Protein AF-A0A124E268-F1 (afdb_monomer_lite)

InterPro domains:
  IPR001647 DNA-binding HTH domain, TetR-type [PF00440] (1-42)
  IPR001647 DNA-binding HTH domain, TetR-type [PS50977] (1-50)
  IPR009057 Homedomain-like superfamily [SSF46689] (1-59)
  IPR036271 Tetracyclin repressor-like, C-terminal domain superfamily [SSF48498] (81-174)
  IPR041583 Tetracyclin repressor-like, C-terminal, group 31 [PF17940] (67-173)
  IPR050109 HTH-type, TetR-like transcriptional regulator [PTHR30055] (2-174)

pLDDT: mean 87.0, std 9.18, range [52.59, 97.38]

Organism: Mycolicibacterium canariasense (NCBI:txid228230)

Secondary structure (DSSP, 8-state):
-HHHHHHHHHH--HHHHHHHTT--HHHHHHH-SSHHHHHHHHHHHHHHHHHHHHHHHHHHTTT-HHHHHHHHHHHHHHHHHHTHHHHHHHHHHHHHHHH-HHHHHHHHHHHHHHHHHHHHHHHHH-TTS-HHHHHHHHHHHHHHHHHHHHHHHHSTT-S-HHHHHHHHHHHHHTS---

Sequence (178 aa):
MEVFAAAGFAGATIDAIGQAAGFTKGAVYSNFGSKDELFLALLDRQFEQRGAVIAGAFGSGAGDLAATTAAVSRSMLDSIHAQRAYHLVYFEYWLRAVRDPHLRDQLVERSRAAADQAVQVVAQAEPTLSGHQLTGLAKLFVAMTTGIAMEEILQPGGIAVADLERLLTALLAATPAE

Structure (mmCIF, N/CA/C/O backbone):
data_AF-A0A124E268-F1
#
_entry.id   AF-A0A124E268-F1
#
loop_
_atom_site.group_PDB
_atom_site.id
_atom_site.type_symbol
_atom_site.label_atom_id
_atom_site.label_alt_id
_atom_site.label_comp_id
_atom_site.label_asym_id
_atom_site.label_entity_id
_atom_site.label_seq_id
_atom_site.pdbx_PDB_ins_code
_atom_site.Cartn_x
_atom_site.Cartn_y
_atom_site.Cartn_z
_atom_site.occupancy
_atom_site.B_iso_or_equiv
_atom_site.auth_seq_id
_atom_site.auth_comp_id
_atom_site.auth_asym_id
_atom_site.auth_atom_id
_atom_site.pdbx_PDB_model_num
ATOM 1 N N . MET A 1 1 ? -8.293 -7.436 8.300 1.00 91.81 1 MET A N 1
ATOM 2 C CA . MET A 1 1 ? -8.607 -6.642 7.091 1.00 91.81 1 MET A CA 1
ATOM 3 C C . MET A 1 1 ? -10.096 -6.676 6.777 1.00 91.81 1 MET A C 1
ATOM 5 O O . MET A 1 1 ? -10.682 -5.617 6.648 1.00 91.81 1 MET A O 1
ATOM 9 N N . GLU A 1 2 ? -10.724 -7.852 6.719 1.00 92.31 2 GLU A N 1
ATOM 10 C CA . GLU A 1 2 ? -12.143 -8.013 6.344 1.00 92.31 2 GLU A CA 1
ATOM 11 C C . GLU A 1 2 ? -13.117 -7.135 7.144 1.00 92.31 2 GLU A C 1
ATOM 13 O O . GLU A 1 2 ? -13.927 -6.431 6.553 1.00 92.31 2 GLU A O 1
ATOM 18 N N . VAL A 1 3 ? -12.989 -7.090 8.475 1.00 96.00 3 VAL A N 1
ATOM 19 C CA . VAL A 1 3 ? -13.848 -6.238 9.322 1.00 96.00 3 VAL A CA 1
ATOM 20 C C . VAL A 1 3 ? -13.680 -4.751 9.004 1.00 96.00 3 VAL A C 1
ATOM 22 O O . VAL A 1 3 ? -14.667 -4.027 8.924 1.00 96.00 3 VAL A O 1
ATOM 25 N N . PHE A 1 4 ? -12.446 -4.296 8.773 1.00 96.50 4 PHE A N 1
ATOM 26 C CA . PHE A 1 4 ? -12.198 -2.922 8.334 1.00 96.50 4 PHE A CA 1
ATOM 27 C C . PHE A 1 4 ? -12.794 -2.651 6.952 1.00 96.50 4 PHE A C 1
ATOM 29 O O . PHE A 1 4 ? -13.377 -1.599 6.742 1.00 96.50 4 PHE A O 1
ATOM 36 N N . ALA A 1 5 ? -12.683 -3.599 6.024 1.00 93.12 5 ALA A N 1
ATOM 37 C CA . ALA A 1 5 ? -13.224 -3.452 4.678 1.00 93.12 5 ALA A CA 1
ATOM 38 C C . ALA A 1 5 ? -14.758 -3.379 4.667 1.00 93.12 5 ALA A C 1
ATOM 40 O O . ALA A 1 5 ? -15.333 -2.666 3.851 1.00 93.12 5 ALA A O 1
ATOM 41 N N . ALA A 1 6 ? -15.416 -4.109 5.572 1.00 95.00 6 ALA A N 1
ATOM 42 C CA . ALA A 1 6 ? -16.870 -4.143 5.677 1.00 95.00 6 ALA A CA 1
ATOM 43 C C . ALA A 1 6 ? -17.452 -2.926 6.415 1.00 95.00 6 ALA A C 1
ATOM 45 O O . ALA A 1 6 ? -18.508 -2.429 6.033 1.00 95.00 6 ALA A O 1
ATOM 46 N N . ALA A 1 7 ? -16.787 -2.457 7.476 1.00 96.19 7 ALA A N 1
ATOM 47 C CA . ALA A 1 7 ? -17.311 -1.413 8.364 1.00 96.19 7 ALA A CA 1
ATOM 48 C C . ALA A 1 7 ? -16.612 -0.047 8.213 1.00 96.19 7 ALA A C 1
ATOM 50 O O . ALA A 1 7 ? -16.955 0.904 8.923 1.00 96.19 7 ALA A O 1
ATOM 51 N N . GLY A 1 8 ? -15.606 0.046 7.342 1.00 95.00 8 GLY A N 1
ATOM 52 C CA . GLY A 1 8 ? -14.651 1.150 7.321 1.00 95.00 8 GLY A CA 1
ATOM 53 C C . GLY A 1 8 ? -13.759 1.167 8.567 1.00 95.00 8 GLY A C 1
ATOM 54 O O . GLY A 1 8 ? -13.978 0.456 9.557 1.00 95.00 8 GLY A O 1
ATOM 55 N N . PHE A 1 9 ? -12.751 2.034 8.563 1.00 96.12 9 PHE A N 1
ATOM 56 C CA . PHE A 1 9 ? -11.910 2.264 9.729 1.00 96.12 9 PHE A CA 1
ATOM 57 C C . PHE A 1 9 ? -12.748 2.749 10.917 1.00 96.12 9 PHE A C 1
ATOM 59 O O . PHE A 1 9 ? -12.586 2.260 12.036 1.00 96.12 9 PHE A O 1
ATOM 66 N N . ALA A 1 10 ? -13.652 3.708 10.693 1.00 94.69 10 ALA A N 1
ATOM 67 C CA . ALA A 1 10 ? -14.447 4.318 11.757 1.00 94.69 10 ALA A CA 1
ATOM 68 C C . ALA A 1 10 ? -15.399 3.312 12.426 1.00 94.69 10 ALA A C 1
ATOM 70 O O . ALA A 1 10 ? -15.421 3.242 13.656 1.00 94.69 10 ALA A O 1
ATOM 71 N N . GLY A 1 11 ? -16.121 2.511 11.634 1.00 95.81 11 GLY A N 1
ATOM 72 C CA . GLY A 1 11 ? -17.119 1.558 12.125 1.00 95.81 11 GLY A CA 1
ATOM 73 C C . GLY A 1 11 ? -16.541 0.254 12.677 1.00 95.81 11 GLY A C 1
ATOM 74 O O . GLY A 1 11 ? -17.185 -0.396 13.497 1.00 95.81 11 GLY A O 1
ATOM 75 N N . ALA A 1 12 ? -15.320 -0.128 12.290 1.00 96.50 12 ALA A N 1
ATOM 76 C CA . ALA A 1 12 ? -14.673 -1.312 12.846 1.00 96.50 12 ALA A CA 1
ATOM 77 C C . ALA A 1 12 ? -14.389 -1.161 14.352 1.00 96.50 12 ALA A C 1
ATOM 79 O O . ALA A 1 12 ? -13.973 -0.100 14.830 1.00 96.50 12 ALA A O 1
ATOM 80 N N . THR A 1 13 ? -14.547 -2.250 15.103 1.00 94.69 13 THR A N 1
ATOM 81 C CA . THR A 1 13 ? -14.214 -2.321 16.533 1.00 94.69 13 THR A CA 1
ATOM 82 C C . THR A 1 13 ? -13.197 -3.428 16.787 1.00 94.69 13 THR A C 1
ATOM 84 O O . THR A 1 13 ? -13.159 -4.423 16.065 1.00 94.69 13 THR A O 1
ATOM 87 N N . ILE A 1 14 ? -12.374 -3.266 17.827 1.00 93.56 14 ILE A N 1
ATOM 88 C CA . ILE A 1 14 ? -11.401 -4.291 18.244 1.00 93.56 14 ILE A CA 1
ATOM 89 C C . ILE A 1 14 ? -12.114 -5.612 18.566 1.00 93.56 14 ILE A C 1
ATOM 91 O O . ILE A 1 14 ? -11.633 -6.674 18.184 1.00 93.56 14 ILE A O 1
ATOM 95 N N . ASP A 1 15 ? -13.289 -5.541 19.193 1.00 92.31 15 ASP A N 1
ATOM 96 C CA . ASP A 1 15 ? -14.108 -6.712 19.518 1.00 92.31 15 ASP A CA 1
ATOM 97 C C . ASP A 1 15 ? -14.551 -7.470 18.261 1.00 92.31 15 ASP A C 1
ATOM 99 O O . ASP A 1 15 ? -14.358 -8.683 18.177 1.00 92.31 15 ASP A O 1
ATOM 103 N N . ALA A 1 16 ? -15.089 -6.761 17.261 1.00 94.44 16 ALA A N 1
ATOM 104 C CA . ALA A 1 16 ? -15.507 -7.373 16.000 1.00 94.44 16 ALA A CA 1
ATOM 105 C C . ALA A 1 16 ? -14.313 -7.967 15.237 1.00 94.44 16 ALA A C 1
ATOM 107 O O . ALA A 1 16 ? -14.423 -9.048 14.661 1.00 94.44 16 ALA A O 1
ATOM 108 N N . ILE A 1 17 ? -13.157 -7.293 15.269 1.00 94.19 17 ILE A N 1
ATOM 109 C CA . ILE A 1 17 ? -11.907 -7.799 14.685 1.00 94.19 17 ILE A CA 1
ATOM 110 C C . ILE A 1 17 ? -11.463 -9.084 15.391 1.00 94.19 17 ILE A C 1
ATOM 112 O O . ILE A 1 17 ? -11.143 -10.058 14.715 1.00 94.19 17 ILE A O 1
ATOM 116 N N . GLY A 1 18 ? -11.471 -9.106 16.725 1.00 93.62 18 GLY A N 1
ATOM 117 C CA . GLY A 1 18 ? -11.107 -10.281 17.514 1.00 93.62 18 GLY A CA 1
ATOM 118 C C . GLY A 1 18 ? -12.015 -11.469 17.232 1.00 93.62 18 GLY A C 1
ATOM 119 O O . GLY A 1 18 ? -11.522 -12.553 16.933 1.00 93.62 18 GLY A O 1
ATOM 120 N N . GLN A 1 19 ? -13.331 -11.243 17.222 1.00 93.94 19 GLN A N 1
ATOM 121 C CA . GLN A 1 19 ? -14.314 -12.277 16.911 1.00 93.94 19 GLN A CA 1
ATOM 122 C C . GLN A 1 19 ? -14.114 -12.854 15.505 1.00 93.94 19 GLN A C 1
ATOM 124 O O . GLN A 1 19 ? -14.080 -14.073 15.350 1.00 93.94 19 GLN A O 1
ATOM 129 N N . ALA A 1 20 ? -13.938 -11.998 14.494 1.00 94.25 20 ALA A N 1
ATOM 130 C CA . ALA A 1 20 ? -13.694 -12.441 13.122 1.00 94.25 20 ALA A CA 1
ATOM 131 C C . ALA A 1 20 ? -12.363 -13.199 12.976 1.00 94.25 20 ALA A C 1
ATOM 133 O O . ALA A 1 20 ? -12.264 -14.128 12.182 1.00 94.25 20 ALA A O 1
ATOM 134 N N . ALA A 1 21 ? -11.349 -12.830 13.761 1.00 92.31 21 ALA A N 1
ATOM 135 C CA . ALA A 1 21 ? -10.036 -13.467 13.749 1.00 92.31 21 ALA A CA 1
ATOM 136 C C . ALA A 1 21 ? -9.932 -14.708 14.664 1.00 92.31 21 ALA A C 1
ATOM 138 O O . ALA A 1 21 ? -8.860 -15.301 14.753 1.00 92.31 21 ALA A O 1
ATOM 139 N N . GLY A 1 22 ? -11.013 -15.104 15.348 1.00 94.44 22 GLY A N 1
ATOM 140 C CA . GLY A 1 22 ? -11.021 -16.254 16.259 1.00 94.44 22 GLY A CA 1
ATOM 141 C C . GLY A 1 22 ? -10.274 -16.026 17.581 1.00 94.44 22 GLY A C 1
ATOM 142 O O . GLY A 1 22 ? -9.946 -16.989 18.273 1.00 94.44 22 GLY A O 1
ATOM 143 N N . PHE A 1 23 ? -10.010 -14.770 17.950 1.00 93.44 23 PHE A N 1
ATOM 144 C CA . PHE A 1 23 ? -9.342 -14.399 19.197 1.00 93.44 23 PHE A CA 1
ATOM 145 C C . PHE A 1 23 ? -10.332 -13.904 20.251 1.00 93.44 23 PHE A C 1
ATOM 147 O O . PHE A 1 23 ? -11.358 -13.289 19.957 1.00 93.44 23 PHE A O 1
ATOM 154 N N . THR A 1 24 ? -9.996 -14.130 21.521 1.00 89.50 24 THR A N 1
ATOM 155 C CA . THR A 1 24 ? -10.747 -13.538 22.628 1.00 89.50 24 THR A CA 1
ATOM 156 C C . THR A 1 24 ? -10.481 -12.038 22.703 1.00 89.50 24 THR A C 1
ATOM 158 O O . THR A 1 24 ? -9.404 -11.561 22.343 1.00 89.50 24 THR A O 1
ATOM 161 N N . LYS A 1 25 ? -11.440 -11.289 23.257 1.00 84.12 25 LYS A N 1
ATOM 162 C CA . LYS A 1 25 ? -11.283 -9.855 23.526 1.00 84.12 25 LYS A CA 1
ATOM 163 C C . LYS A 1 25 ? -9.979 -9.565 24.282 1.00 84.12 25 LYS A C 1
ATOM 165 O O . LYS A 1 25 ? -9.179 -8.752 23.835 1.00 84.12 25 LYS A O 1
ATOM 170 N N . GLY A 1 26 ? -9.720 -10.295 25.369 1.00 86.00 26 GLY A N 1
ATOM 171 C CA . GLY A 1 26 ? -8.501 -10.133 26.168 1.00 86.00 26 GLY A CA 1
ATOM 172 C C . GLY A 1 26 ? -7.210 -10.321 25.365 1.00 86.00 26 GLY A C 1
ATOM 173 O O . GLY A 1 26 ? -6.288 -9.534 25.534 1.00 86.00 26 GLY A O 1
ATOM 174 N N . ALA A 1 27 ? -7.168 -11.296 24.450 1.00 88.94 27 ALA A N 1
ATOM 175 C CA . ALA A 1 27 ? -5.993 -11.554 23.618 1.00 88.94 27 ALA A CA 1
ATOM 176 C C . ALA A 1 27 ? -5.707 -10.427 22.613 1.00 88.94 27 ALA A C 1
ATOM 178 O O . ALA A 1 27 ? -4.549 -10.151 22.310 1.00 88.94 27 ALA A O 1
ATOM 179 N N . VAL A 1 28 ? -6.735 -9.755 22.088 1.00 88.06 28 VAL A N 1
ATOM 180 C CA . VAL A 1 28 ? -6.511 -8.622 21.177 1.00 88.06 28 VAL A CA 1
ATOM 181 C C . VAL A 1 28 ? -6.067 -7.384 21.955 1.00 88.06 28 VAL A C 1
ATOM 183 O O . VAL A 1 28 ? -5.079 -6.759 21.579 1.00 88.06 28 VAL A O 1
ATOM 186 N N . TYR A 1 29 ? -6.724 -7.078 23.079 1.00 88.06 29 TYR A N 1
ATOM 187 C CA . TYR A 1 29 ? -6.361 -5.938 23.933 1.00 88.06 29 TYR A CA 1
ATOM 188 C C . TYR A 1 29 ? -4.999 -6.096 24.628 1.00 88.06 29 TYR A C 1
ATOM 190 O O . TYR A 1 29 ? -4.399 -5.094 25.003 1.00 88.06 29 TYR A O 1
ATOM 198 N N . SER A 1 30 ? -4.486 -7.322 24.798 1.00 89.19 30 SER A N 1
ATOM 199 C CA . SER A 1 30 ? -3.131 -7.539 25.324 1.00 89.19 30 SER A CA 1
ATOM 200 C C . SER A 1 30 ? -2.028 -7.277 24.296 1.00 89.19 30 SER A C 1
ATOM 202 O O . SER A 1 30 ? -0.896 -7.032 24.694 1.00 89.19 30 SER A O 1
ATOM 204 N N . ASN A 1 31 ? -2.336 -7.368 22.997 1.00 89.00 31 ASN A N 1
ATOM 205 C CA . ASN A 1 31 ? -1.367 -7.164 21.912 1.00 89.00 31 ASN A CA 1
ATOM 206 C C . ASN A 1 31 ? -1.452 -5.769 21.286 1.00 89.00 31 ASN A C 1
ATOM 208 O O . ASN A 1 31 ? -0.464 -5.299 20.734 1.00 89.00 31 ASN A O 1
ATOM 212 N N . PHE A 1 32 ? -2.615 -5.119 21.354 1.00 91.62 32 PHE A N 1
ATOM 213 C CA . PHE A 1 32 ? -2.833 -3.797 20.780 1.00 91.62 32 PHE A CA 1
ATOM 214 C C . PHE A 1 32 ? -3.568 -2.911 21.782 1.00 91.62 32 PHE A C 1
ATOM 216 O O . PHE A 1 32 ? -4.699 -3.202 22.177 1.00 91.62 32 PHE A O 1
ATOM 223 N N . GLY A 1 33 ? -2.948 -1.795 22.154 1.00 89.06 33 GLY A N 1
ATOM 224 C CA . GLY A 1 33 ? -3.522 -0.788 23.039 1.00 89.06 33 GLY A CA 1
ATOM 225 C C . GLY A 1 33 ? -4.625 0.044 22.381 1.00 89.06 33 GLY A C 1
ATOM 226 O O . GLY A 1 33 ? -5.413 0.683 23.078 1.00 89.06 33 GLY A O 1
ATOM 227 N N . SER A 1 34 ? -4.726 0.041 21.047 1.00 92.62 34 SER A N 1
ATOM 228 C CA . SER A 1 34 ? -5.779 0.761 20.321 1.00 92.62 34 SER A CA 1
ATOM 229 C C . SER A 1 34 ? -6.082 0.180 18.933 1.00 92.62 34 SER A C 1
ATOM 231 O O . SER A 1 34 ? -5.323 -0.614 18.378 1.00 92.62 34 SER A O 1
ATOM 233 N N . LYS A 1 35 ? -7.206 0.614 18.341 1.00 94.44 35 LYS A N 1
ATOM 234 C CA . LYS A 1 35 ? -7.573 0.285 16.951 1.00 94.44 35 LYS A CA 1
ATOM 235 C C . LYS A 1 35 ? -6.575 0.881 15.956 1.00 94.44 35 LYS A C 1
ATOM 237 O O . LYS A 1 35 ? -6.305 0.265 14.931 1.00 94.44 35 LYS A O 1
ATOM 242 N N . ASP A 1 36 ? -6.042 2.058 16.283 1.00 94.69 36 ASP A N 1
ATOM 243 C CA . ASP A 1 36 ? -4.967 2.719 15.548 1.00 94.69 36 ASP A CA 1
ATOM 244 C C . ASP A 1 36 ? -3.713 1.850 15.520 1.00 94.69 36 ASP A C 1
ATOM 246 O O . ASP A 1 36 ? -3.232 1.510 14.447 1.00 94.69 36 ASP A O 1
ATOM 250 N N . GLU A 1 37 ? -3.246 1.400 16.682 1.00 93.31 37 GLU A N 1
ATOM 251 C CA . GLU A 1 37 ? -2.065 0.540 16.790 1.00 93.31 37 GLU A CA 1
ATOM 252 C C . GLU A 1 37 ? -2.230 -0.780 16.026 1.00 93.31 37 GLU A C 1
ATOM 254 O O . GLU A 1 37 ? -1.339 -1.176 15.276 1.00 93.31 37 GLU A O 1
ATOM 259 N N . LEU A 1 38 ? -3.399 -1.421 16.142 1.00 94.12 38 LEU A N 1
ATOM 260 C CA . LEU A 1 38 ? -3.721 -2.636 15.390 1.00 94.12 38 LEU A CA 1
ATOM 261 C C . LEU A 1 38 ? -3.670 -2.390 13.879 1.00 94.12 38 LEU A C 1
ATOM 263 O O . LEU A 1 38 ? -3.097 -3.183 13.130 1.00 94.12 38 LEU A O 1
ATOM 267 N N . PHE A 1 39 ? -4.277 -1.300 13.411 1.00 95.12 39 PHE A N 1
ATOM 268 C CA . PHE A 1 39 ? -4.290 -0.984 11.989 1.00 95.12 39 PHE A CA 1
ATOM 269 C C . PHE A 1 39 ? -2.908 -0.595 11.469 1.00 95.12 39 PHE A 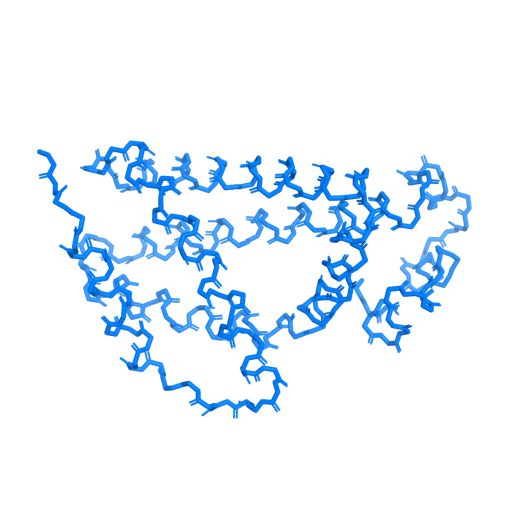C 1
ATOM 271 O O . PHE A 1 39 ? -2.528 -1.020 10.385 1.00 95.12 39 PHE A O 1
ATOM 278 N N . LEU A 1 40 ? -2.132 0.157 12.240 1.00 93.56 40 LEU A N 1
ATOM 279 C CA . LEU A 1 40 ? -0.766 0.517 11.884 1.00 93.56 40 LEU A CA 1
ATOM 280 C C . LEU A 1 40 ? 0.133 -0.721 11.777 1.00 93.56 40 LEU A C 1
ATOM 282 O O . LEU A 1 40 ? 0.852 -0.840 10.794 1.00 93.56 40 LEU A O 1
ATOM 286 N N . ALA A 1 41 ? 0.010 -1.692 12.687 1.00 92.69 41 ALA A N 1
ATOM 287 C CA . ALA A 1 41 ? 0.711 -2.973 12.565 1.00 92.69 41 ALA A CA 1
ATOM 288 C C . ALA A 1 41 ? 0.295 -3.754 11.301 1.00 92.69 41 ALA A C 1
ATOM 290 O O . ALA A 1 41 ? 1.100 -4.444 10.672 1.00 92.69 41 ALA A O 1
ATOM 291 N N . LEU A 1 42 ? -0.972 -3.634 10.892 1.00 92.88 42 LEU A N 1
ATOM 292 C CA . LEU A 1 42 ? -1.456 -4.189 9.630 1.00 92.88 42 LEU A CA 1
ATOM 293 C C . LEU A 1 42 ? -0.864 -3.455 8.414 1.00 92.88 42 LEU A C 1
ATOM 295 O O . LEU A 1 42 ? -0.565 -4.116 7.419 1.00 92.88 42 LEU A O 1
ATOM 299 N N . LEU A 1 43 ? -0.681 -2.130 8.484 1.00 91.88 43 LEU A N 1
ATOM 300 C CA . LEU A 1 43 ? 0.004 -1.349 7.446 1.00 91.88 43 LEU A CA 1
ATOM 301 C C . LEU A 1 43 ? 1.478 -1.733 7.337 1.00 91.88 43 LEU A C 1
ATOM 303 O O . LEU A 1 43 ? 1.951 -1.931 6.224 1.00 91.88 43 LEU A O 1
ATOM 307 N N . ASP A 1 44 ? 2.170 -1.901 8.465 1.00 90.81 44 ASP A N 1
ATOM 308 C CA . ASP A 1 44 ? 3.584 -2.291 8.501 1.00 90.81 44 ASP A CA 1
ATOM 309 C C . ASP A 1 44 ? 3.801 -3.597 7.719 1.00 90.81 44 ASP A C 1
ATOM 311 O O . ASP A 1 44 ? 4.627 -3.661 6.807 1.00 90.81 44 ASP A O 1
ATOM 315 N N . ARG A 1 45 ? 2.945 -4.601 7.955 1.00 89.94 45 ARG A N 1
ATOM 316 C CA . ARG A 1 45 ? 2.950 -5.857 7.190 1.00 89.94 45 ARG A CA 1
ATOM 317 C C . ARG A 1 45 ? 2.670 -5.656 5.697 1.00 89.94 45 ARG A C 1
ATOM 319 O O . ARG A 1 45 ? 3.242 -6.350 4.860 1.00 89.94 45 ARG A O 1
ATOM 326 N N . GLN A 1 46 ? 1.756 -4.755 5.344 1.00 89.31 46 GLN A N 1
ATOM 327 C CA . GLN A 1 46 ? 1.415 -4.490 3.943 1.00 89.31 46 GLN A CA 1
ATOM 328 C C . GLN A 1 46 ? 2.546 -3.771 3.209 1.00 89.31 46 GLN A C 1
ATOM 330 O O . GLN A 1 46 ? 2.811 -4.066 2.043 1.00 89.31 46 GLN A O 1
ATOM 335 N N . PHE A 1 47 ? 3.250 -2.865 3.885 1.00 85.25 47 PHE A N 1
ATOM 336 C CA . PHE A 1 47 ? 4.423 -2.221 3.318 1.00 85.25 47 PHE A CA 1
ATOM 337 C C . PHE A 1 47 ? 5.577 -3.207 3.115 1.00 85.25 47 PHE A C 1
ATOM 339 O O . PHE A 1 47 ? 6.180 -3.202 2.043 1.00 85.25 47 PHE A O 1
ATOM 346 N N . GLU A 1 48 ? 5.824 -4.104 4.073 1.00 83.44 48 GLU A N 1
ATOM 347 C CA . GLU A 1 48 ? 6.828 -5.169 3.946 1.00 83.44 48 GLU A CA 1
ATOM 348 C C . GLU A 1 48 ? 6.539 -6.080 2.740 1.00 83.44 48 GLU A C 1
ATOM 350 O O . GLU A 1 48 ? 7.408 -6.314 1.898 1.00 83.44 48 GLU A O 1
ATOM 355 N N . GLN A 1 49 ? 5.287 -6.531 2.596 1.00 83.50 49 GLN A N 1
ATOM 356 C CA . GLN A 1 49 ? 4.861 -7.358 1.463 1.00 83.50 49 GLN A CA 1
ATOM 357 C C . GLN A 1 49 ? 5.078 -6.653 0.119 1.00 83.50 49 GLN A C 1
ATOM 359 O O . GLN A 1 49 ? 5.549 -7.271 -0.835 1.00 83.50 49 GLN A O 1
ATOM 364 N N . ARG A 1 50 ? 4.782 -5.351 0.039 1.00 79.31 50 ARG A N 1
ATOM 365 C CA . ARG A 1 50 ? 5.021 -4.548 -1.170 1.00 79.31 50 ARG A CA 1
ATOM 366 C C . ARG A 1 50 ? 6.505 -4.405 -1.476 1.00 79.31 50 ARG A C 1
ATOM 368 O O . ARG A 1 50 ? 6.890 -4.573 -2.629 1.00 79.31 50 ARG A O 1
ATOM 375 N N . GLY A 1 51 ? 7.327 -4.141 -0.461 1.00 78.25 51 GLY A N 1
ATOM 376 C CA . GLY A 1 51 ? 8.780 -4.077 -0.606 1.00 78.25 51 GLY A CA 1
ATOM 377 C C . GLY A 1 51 ? 9.349 -5.367 -1.201 1.00 78.25 51 GLY A C 1
ATOM 378 O O . GLY A 1 51 ? 10.111 -5.314 -2.165 1.00 78.25 51 GLY A O 1
ATOM 379 N N . ALA A 1 52 ? 8.901 -6.524 -0.706 1.00 79.25 52 ALA A N 1
ATOM 380 C CA . ALA A 1 52 ? 9.316 -7.831 -1.214 1.00 79.25 52 ALA A CA 1
ATOM 381 C C . ALA A 1 52 ? 8.878 -8.086 -2.670 1.00 79.25 52 ALA A C 1
ATOM 383 O O . ALA A 1 52 ? 9.653 -8.624 -3.459 1.00 79.25 52 ALA A O 1
ATOM 384 N N . VAL A 1 53 ? 7.661 -7.679 -3.049 1.00 78.06 53 VAL A N 1
ATOM 385 C CA . VAL A 1 53 ? 7.164 -7.806 -4.432 1.00 78.06 53 VAL A CA 1
ATOM 386 C C . VAL A 1 53 ? 7.987 -6.960 -5.402 1.00 78.06 53 VAL A C 1
ATOM 388 O O . VAL A 1 53 ? 8.369 -7.446 -6.466 1.00 78.06 53 VAL A O 1
ATOM 391 N N . ILE A 1 54 ? 8.285 -5.712 -5.032 1.00 73.19 54 ILE A N 1
ATOM 392 C CA . ILE A 1 54 ? 9.111 -4.811 -5.846 1.00 73.19 54 ILE A CA 1
ATOM 393 C C . ILE A 1 54 ? 10.504 -5.418 -6.024 1.00 73.19 54 ILE A C 1
ATOM 395 O O . ILE A 1 54 ? 10.959 -5.586 -7.152 1.00 73.19 54 ILE A O 1
ATOM 399 N N . ALA A 1 55 ? 11.146 -5.819 -4.928 1.00 74.50 55 ALA A N 1
ATOM 400 C CA . ALA A 1 55 ? 12.455 -6.458 -4.959 1.00 74.50 55 ALA A CA 1
ATOM 401 C C . ALA A 1 55 ? 12.497 -7.719 -5.836 1.00 74.50 55 ALA A C 1
ATOM 403 O O . ALA A 1 55 ? 13.416 -7.888 -6.636 1.00 74.50 55 ALA A O 1
ATOM 404 N N . GLY A 1 56 ? 11.487 -8.587 -5.721 1.00 75.50 56 GLY A N 1
ATOM 405 C CA . GLY A 1 56 ? 11.375 -9.787 -6.547 1.00 75.50 56 GLY A CA 1
ATOM 406 C C . GLY A 1 56 ? 11.242 -9.465 -8.035 1.00 75.50 56 GLY A C 1
ATOM 407 O O . GLY A 1 56 ? 11.851 -10.140 -8.863 1.00 75.50 56 GLY A O 1
ATOM 408 N N . ALA A 1 57 ? 10.504 -8.408 -8.382 1.00 72.69 57 ALA A N 1
ATOM 409 C CA . ALA A 1 57 ? 10.347 -7.979 -9.766 1.00 72.69 57 ALA A CA 1
ATOM 410 C C . ALA A 1 57 ? 11.671 -7.469 -10.368 1.00 72.69 57 ALA A C 1
ATOM 412 O O . ALA A 1 57 ? 12.020 -7.891 -11.471 1.00 72.69 57 ALA A O 1
ATOM 413 N N . PHE A 1 58 ? 12.445 -6.669 -9.622 1.00 70.62 58 PHE A N 1
ATOM 414 C CA . PHE A 1 58 ? 13.797 -6.255 -10.027 1.00 70.62 58 PHE A CA 1
ATOM 415 C C . PHE A 1 58 ? 14.740 -7.456 -10.191 1.00 70.62 58 PHE A C 1
ATOM 417 O O . PHE A 1 58 ? 15.387 -7.591 -11.225 1.00 70.62 58 PHE A O 1
ATOM 424 N N . GLY A 1 59 ? 14.744 -8.396 -9.238 1.00 71.25 59 GLY A N 1
ATOM 425 C CA . GLY A 1 59 ? 15.555 -9.614 -9.350 1.00 71.25 59 GLY A CA 1
ATOM 426 C C . GLY A 1 59 ? 15.175 -10.502 -10.545 1.00 71.25 59 GLY A C 1
ATOM 427 O O . GLY A 1 59 ? 16.045 -11.097 -11.177 1.00 71.25 59 GLY A O 1
ATOM 428 N N . SER A 1 60 ? 13.884 -10.581 -10.887 1.00 71.12 60 SER A N 1
ATOM 429 C CA . SER A 1 60 ? 13.384 -11.428 -11.981 1.00 71.12 60 SER A CA 1
ATOM 430 C C . SER A 1 60 ? 13.711 -10.911 -13.382 1.00 71.12 60 SER A C 1
ATOM 432 O O . SER A 1 60 ? 13.830 -11.712 -14.308 1.00 71.12 60 SER A O 1
ATOM 434 N N . GLY A 1 61 ? 13.869 -9.595 -13.546 1.00 66.12 61 GLY A N 1
ATOM 435 C CA . GLY A 1 61 ? 14.198 -8.994 -14.837 1.00 66.12 61 GLY A CA 1
ATOM 436 C C . GLY A 1 61 ? 15.652 -9.198 -15.260 1.00 66.12 61 GLY A C 1
ATOM 437 O O . GLY A 1 61 ? 15.977 -8.953 -16.417 1.00 66.12 61 GLY A O 1
ATOM 438 N N . ALA A 1 62 ? 16.517 -9.688 -14.361 1.00 68.00 62 ALA A N 1
ATOM 439 C CA . ALA A 1 62 ? 17.898 -10.084 -14.655 1.00 68.00 62 ALA A CA 1
ATOM 440 C C . ALA A 1 62 ? 18.721 -9.013 -15.412 1.00 68.00 62 ALA A C 1
ATOM 442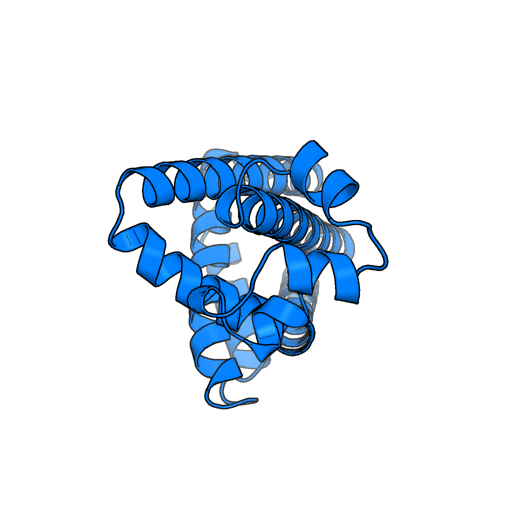 O O . ALA A 1 62 ? 19.551 -9.345 -16.259 1.00 68.00 62 ALA A O 1
ATOM 443 N N . GLY A 1 63 ? 18.478 -7.730 -15.124 1.00 70.00 63 GLY A N 1
ATOM 444 C CA . GLY A 1 63 ? 19.141 -6.592 -15.773 1.00 70.00 63 GLY A CA 1
ATOM 445 C C . GLY A 1 63 ? 18.548 -6.162 -17.123 1.00 70.00 63 GLY A C 1
ATOM 446 O O . GLY A 1 63 ? 19.018 -5.180 -17.697 1.00 70.00 63 GLY A O 1
ATOM 447 N N . ASP A 1 64 ? 17.508 -6.832 -17.632 1.00 84.25 64 ASP A N 1
ATOM 448 C CA . ASP A 1 64 ? 16.721 -6.337 -18.766 1.00 84.25 64 ASP A CA 1
ATOM 449 C C . ASP A 1 64 ? 15.647 -5.361 -18.273 1.00 84.25 64 ASP A C 1
ATOM 451 O O . ASP A 1 64 ? 14.656 -5.741 -17.643 1.00 84.25 64 ASP A O 1
ATOM 455 N N . LEU A 1 65 ? 15.839 -4.082 -18.596 1.00 82.56 65 LEU A N 1
ATOM 456 C CA . LEU A 1 65 ? 14.926 -3.009 -18.223 1.00 82.56 65 LEU A CA 1
ATOM 457 C C . LEU A 1 65 ? 13.494 -3.267 -18.712 1.00 82.56 65 LEU A C 1
ATOM 459 O O . LEU A 1 65 ? 12.557 -3.000 -17.964 1.00 82.56 65 LEU A O 1
ATOM 463 N N . ALA A 1 66 ? 13.318 -3.791 -19.930 1.00 86.69 66 ALA A N 1
ATOM 464 C CA . ALA A 1 66 ? 11.992 -4.025 -20.499 1.00 86.69 66 ALA A CA 1
ATOM 465 C C . ALA A 1 66 ? 11.272 -5.180 -19.787 1.00 86.69 66 ALA A C 1
ATOM 467 O O . ALA A 1 66 ? 10.093 -5.072 -19.446 1.00 86.69 66 ALA A O 1
ATOM 468 N N . ALA A 1 67 ? 11.985 -6.272 -19.499 1.00 86.31 67 ALA A N 1
ATOM 469 C CA . ALA A 1 67 ? 11.436 -7.376 -18.717 1.00 86.31 67 ALA A CA 1
ATOM 470 C C . ALA A 1 67 ? 11.068 -6.936 -17.291 1.00 86.31 67 ALA A C 1
ATOM 472 O O . ALA A 1 67 ? 9.975 -7.263 -16.814 1.00 86.31 67 ALA A O 1
ATOM 473 N N . THR A 1 68 ? 11.938 -6.158 -16.635 1.00 84.44 68 THR A N 1
ATOM 474 C CA . THR A 1 68 ? 11.695 -5.606 -15.296 1.00 84.44 68 THR A CA 1
ATOM 475 C C . THR A 1 68 ? 10.448 -4.731 -15.278 1.00 84.44 68 THR A C 1
ATOM 477 O O . THR A 1 68 ? 9.553 -4.957 -14.462 1.00 84.44 68 THR A O 1
ATOM 480 N N . THR A 1 69 ? 10.340 -3.749 -16.176 1.00 88.56 69 THR A N 1
ATOM 481 C CA . THR A 1 69 ? 9.209 -2.810 -16.169 1.00 88.56 69 THR A CA 1
ATOM 482 C C . THR A 1 69 ? 7.903 -3.527 -16.473 1.00 88.56 69 THR A C 1
ATOM 484 O O . THR A 1 69 ? 6.942 -3.348 -15.731 1.00 88.56 69 THR A O 1
ATOM 487 N N . ALA A 1 70 ? 7.885 -4.435 -17.451 1.00 89.81 70 ALA A N 1
ATOM 488 C CA . ALA A 1 70 ? 6.710 -5.239 -17.764 1.00 89.81 70 ALA A CA 1
ATOM 489 C C . ALA A 1 70 ? 6.252 -6.108 -16.572 1.00 89.81 70 ALA A C 1
ATOM 491 O O . ALA A 1 70 ? 5.050 -6.236 -16.311 1.00 89.81 70 ALA A O 1
ATOM 492 N N . ALA A 1 71 ? 7.191 -6.709 -15.830 1.00 87.44 71 ALA A N 1
ATOM 493 C CA . ALA A 1 71 ? 6.885 -7.499 -14.637 1.00 87.44 71 ALA A CA 1
ATOM 494 C C . ALA A 1 71 ? 6.345 -6.631 -13.490 1.00 87.44 71 ALA A C 1
ATOM 496 O O . ALA A 1 71 ? 5.316 -6.969 -12.897 1.00 87.44 71 ALA A O 1
ATOM 497 N N . VAL A 1 72 ? 6.991 -5.494 -13.210 1.00 87.56 72 VAL A N 1
ATOM 498 C CA . VAL A 1 72 ? 6.573 -4.554 -12.159 1.00 87.56 72 VAL A CA 1
ATOM 499 C C . VAL A 1 72 ? 5.188 -3.977 -12.458 1.00 87.56 72 VAL A C 1
ATOM 501 O O . VAL A 1 72 ? 4.347 -3.940 -11.561 1.00 87.56 72 VAL A O 1
ATOM 504 N N . SER A 1 73 ? 4.911 -3.567 -13.700 1.00 91.81 73 SER A N 1
ATOM 505 C CA . SER A 1 73 ? 3.619 -2.987 -14.093 1.00 91.81 73 SER A CA 1
ATOM 506 C C . SER A 1 73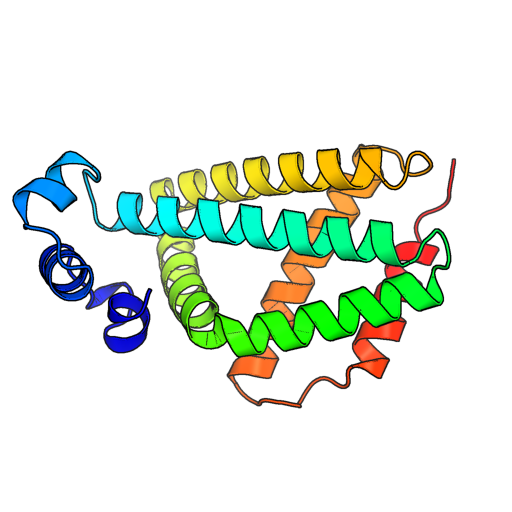 ? 2.456 -3.955 -13.893 1.00 91.81 73 SER A C 1
ATOM 508 O O . SER A 1 73 ? 1.442 -3.576 -13.308 1.00 91.81 73 SER A O 1
ATOM 510 N N . ARG A 1 74 ? 2.604 -5.213 -14.336 1.00 90.56 74 ARG A N 1
ATOM 511 C CA . ARG A 1 74 ? 1.584 -6.256 -14.123 1.00 90.56 74 ARG A CA 1
ATOM 512 C C . ARG A 1 74 ? 1.375 -6.527 -12.639 1.00 90.56 74 ARG A C 1
ATOM 514 O O . ARG A 1 74 ? 0.255 -6.440 -12.150 1.00 90.56 74 ARG A O 1
ATOM 521 N N . SER A 1 75 ? 2.472 -6.760 -11.920 1.00 88.88 75 SER A N 1
ATOM 522 C CA . SER A 1 75 ? 2.442 -7.045 -10.486 1.00 88.88 75 SER A CA 1
ATOM 523 C C . SER A 1 75 ? 1.788 -5.920 -9.677 1.00 88.88 75 SER A C 1
ATOM 525 O O . SER A 1 75 ? 1.032 -6.185 -8.742 1.00 88.88 75 SER A O 1
ATOM 527 N N . MET A 1 76 ? 2.023 -4.659 -10.059 1.00 90.19 76 MET A N 1
ATOM 528 C CA . MET A 1 76 ? 1.385 -3.501 -9.439 1.00 90.19 76 MET A CA 1
ATOM 529 C C . MET A 1 76 ? -0.138 -3.536 -9.607 1.00 90.19 76 MET A C 1
ATOM 531 O O . MET A 1 76 ? -0.844 -3.440 -8.604 1.00 90.19 76 MET A O 1
ATOM 535 N N . LEU A 1 77 ? -0.645 -3.674 -10.837 1.00 92.38 77 LEU A N 1
ATOM 536 C CA . LEU A 1 77 ? -2.091 -3.682 -11.098 1.00 92.38 77 LEU A CA 1
ATOM 537 C C . LEU A 1 77 ? -2.777 -4.881 -10.430 1.00 92.38 77 LEU A C 1
ATOM 539 O O . LEU A 1 77 ? -3.764 -4.695 -9.716 1.00 92.38 77 LEU A O 1
ATOM 543 N N . ASP A 1 78 ? -2.194 -6.075 -10.558 1.00 91.06 78 ASP A N 1
ATOM 544 C CA . ASP A 1 78 ? -2.700 -7.289 -9.912 1.00 91.06 78 ASP A CA 1
ATOM 545 C C . ASP A 1 78 ? -2.768 -7.116 -8.387 1.00 91.06 78 ASP A C 1
ATOM 547 O O . ASP A 1 78 ? -3.771 -7.452 -7.750 1.00 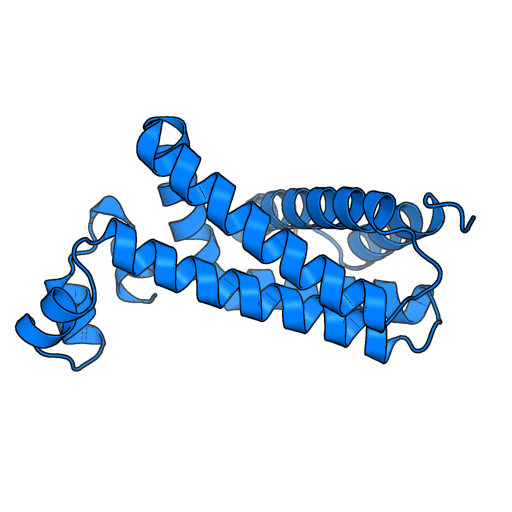91.06 78 ASP A O 1
ATOM 551 N N . SER A 1 79 ? -1.726 -6.528 -7.788 1.00 89.75 79 SER A N 1
ATOM 552 C CA . SER A 1 79 ? -1.678 -6.262 -6.347 1.00 89.75 79 SER A CA 1
ATOM 553 C C . SER A 1 79 ? -2.714 -5.228 -5.912 1.00 89.75 79 SER A C 1
ATOM 555 O O . SER A 1 79 ? -3.340 -5.409 -4.868 1.00 89.75 79 SER A O 1
ATOM 557 N N . ILE A 1 80 ? -2.928 -4.163 -6.692 1.00 92.38 80 ILE A N 1
ATOM 558 C CA . ILE A 1 80 ? -3.949 -3.144 -6.407 1.00 92.38 80 ILE A CA 1
ATOM 559 C C . ILE A 1 80 ? -5.339 -3.784 -6.379 1.00 92.38 80 ILE A C 1
ATOM 561 O O . ILE A 1 80 ? -6.100 -3.564 -5.432 1.00 92.38 80 ILE A O 1
ATOM 565 N N . HIS A 1 81 ? -5.662 -4.610 -7.377 1.00 91.81 81 HIS A N 1
ATOM 566 C CA . HIS A 1 81 ? -6.960 -5.281 -7.463 1.00 91.81 81 HIS A CA 1
ATOM 567 C C . HIS A 1 81 ? -7.135 -6.320 -6.352 1.00 91.81 81 HIS A C 1
ATOM 569 O O . HIS A 1 81 ? -8.156 -6.312 -5.658 1.00 91.81 81 HIS A O 1
ATOM 575 N N . ALA A 1 82 ? -6.122 -7.156 -6.109 1.00 91.12 82 ALA A N 1
ATOM 576 C CA . ALA A 1 82 ? -6.143 -8.159 -5.046 1.00 91.12 82 ALA A CA 1
ATOM 577 C C . ALA A 1 82 ? -6.245 -7.532 -3.643 1.00 91.12 82 ALA A C 1
ATOM 579 O O . ALA A 1 82 ? -6.859 -8.103 -2.741 1.00 91.12 82 ALA A O 1
ATOM 580 N N . GLN A 1 83 ? -5.676 -6.339 -3.452 1.00 91.50 83 GLN A N 1
ATOM 581 C CA . GLN A 1 83 ? -5.657 -5.619 -2.178 1.00 91.50 83 GLN A CA 1
ATOM 582 C C . GLN A 1 83 ? -6.652 -4.449 -2.137 1.00 91.50 83 GLN A C 1
ATOM 584 O O . GLN A 1 83 ? -6.487 -3.523 -1.339 1.00 91.50 83 GLN A O 1
ATOM 589 N N . ARG A 1 84 ? -7.726 -4.477 -2.936 1.00 92.38 84 ARG A N 1
ATOM 590 C CA . ARG A 1 84 ? -8.731 -3.397 -2.981 1.00 92.38 84 ARG A CA 1
ATOM 591 C C . ARG A 1 84 ? -9.232 -2.976 -1.594 1.00 92.38 84 ARG A C 1
ATOM 593 O O . ARG A 1 84 ? -9.317 -1.789 -1.289 1.00 92.38 84 ARG A O 1
ATOM 600 N N . ALA A 1 85 ? -9.532 -3.953 -0.738 1.00 92.88 85 ALA A N 1
ATOM 601 C CA . ALA A 1 85 ? -9.982 -3.735 0.636 1.00 92.88 85 ALA A CA 1
ATOM 602 C C . ALA A 1 85 ? -8.968 -2.950 1.486 1.00 92.88 85 ALA A C 1
ATOM 604 O O . ALA A 1 85 ? -9.351 -2.050 2.228 1.00 92.88 85 ALA A O 1
ATOM 605 N N . TYR A 1 86 ? -7.678 -3.268 1.356 1.00 93.50 86 TYR A N 1
ATOM 606 C CA . TYR A 1 86 ? -6.608 -2.545 2.039 1.00 93.50 86 TYR A CA 1
ATOM 607 C C . TYR A 1 86 ? -6.586 -1.077 1.617 1.00 93.50 86 TYR A C 1
ATOM 609 O O . TYR A 1 86 ? -6.556 -0.199 2.472 1.00 93.50 86 TYR A O 1
ATOM 617 N N . HIS A 1 87 ? -6.627 -0.815 0.310 1.00 93.56 87 HIS A N 1
ATOM 618 C CA . HIS A 1 87 ? -6.510 0.537 -0.222 1.00 93.56 87 HIS A CA 1
ATOM 619 C C . HIS A 1 87 ? -7.666 1.436 0.218 1.00 93.56 87 HIS A C 1
ATOM 621 O O . HIS A 1 87 ? -7.424 2.567 0.628 1.00 93.56 87 HIS A O 1
ATOM 627 N N . LEU A 1 88 ? -8.899 0.921 0.215 1.00 92.88 88 LEU A N 1
ATOM 628 C CA . LEU A 1 88 ? -10.064 1.657 0.716 1.00 92.88 88 LEU A CA 1
ATOM 629 C C . LEU A 1 88 ? -9.865 2.113 2.166 1.00 92.88 88 LEU A C 1
ATOM 631 O O . LEU A 1 88 ? -9.968 3.301 2.469 1.00 92.88 88 LEU A O 1
ATOM 635 N N . VAL A 1 89 ? -9.500 1.182 3.049 1.00 95.75 89 VAL A N 1
ATOM 636 C CA . VAL A 1 89 ? -9.296 1.484 4.473 1.00 95.75 89 VAL A CA 1
ATOM 637 C C . VAL A 1 89 ? -8.067 2.377 4.673 1.00 95.75 89 VAL A C 1
ATOM 639 O O . VAL A 1 89 ? -8.081 3.270 5.518 1.00 95.75 89 VAL A O 1
ATOM 642 N N . TYR A 1 90 ? -7.011 2.182 3.879 1.00 95.12 90 TYR A N 1
ATOM 643 C CA . TYR A 1 90 ? -5.832 3.042 3.888 1.00 95.12 90 TYR A CA 1
ATOM 644 C C . TYR A 1 90 ? -6.190 4.492 3.545 1.00 95.12 90 TYR A C 1
ATOM 646 O O . TYR A 1 90 ? -5.730 5.392 4.240 1.00 95.12 90 TYR A O 1
ATOM 654 N N . PHE A 1 91 ? -7.043 4.744 2.545 1.00 95.19 91 PHE A N 1
ATOM 655 C CA . PHE A 1 91 ? -7.472 6.103 2.196 1.00 95.19 91 PHE A CA 1
ATOM 656 C C . PHE A 1 91 ? -8.323 6.755 3.290 1.00 95.19 91 PHE A C 1
ATOM 658 O O . PHE A 1 91 ? -8.124 7.931 3.604 1.00 95.19 91 PHE A O 1
ATOM 665 N N . GLU A 1 92 ? -9.225 6.000 3.922 1.00 95.81 92 GLU A N 1
ATOM 666 C CA . GLU A 1 92 ? -9.973 6.480 5.090 1.00 95.81 92 GLU A CA 1
ATOM 667 C C . GLU A 1 92 ? -9.032 6.874 6.235 1.00 95.81 92 GLU A C 1
ATOM 669 O O . GLU A 1 92 ? -9.165 7.950 6.829 1.00 95.81 92 GLU A O 1
ATOM 674 N N . TYR A 1 93 ? -8.049 6.017 6.523 1.00 96.19 93 TYR A N 1
ATOM 675 C CA . TYR A 1 93 ? -7.060 6.267 7.561 1.00 96.19 93 TYR A CA 1
ATOM 676 C C . TYR A 1 93 ? -6.151 7.445 7.217 1.00 96.19 93 TYR A C 1
ATOM 678 O O . TYR A 1 93 ? -5.882 8.278 8.077 1.00 96.19 93 TYR A O 1
ATOM 686 N N . TRP A 1 94 ? -5.725 7.564 5.960 1.00 95.50 94 TRP A N 1
ATOM 687 C CA . TRP A 1 94 ? -4.918 8.677 5.474 1.00 95.50 94 TRP A CA 1
ATOM 688 C C . TRP A 1 94 ? -5.646 10.011 5.666 1.00 95.50 94 TRP A C 1
ATOM 690 O O . TRP A 1 94 ? -5.079 10.943 6.234 1.00 95.50 94 TRP A O 1
ATOM 700 N N . LEU A 1 95 ? -6.932 10.094 5.299 1.00 96.06 95 LEU A N 1
ATOM 701 C CA . LEU A 1 95 ? -7.750 11.295 5.513 1.00 96.06 95 LEU A CA 1
ATOM 702 C C . LEU A 1 95 ? -7.881 11.655 6.995 1.00 96.06 95 LEU A C 1
ATOM 704 O O . LEU A 1 95 ? -7.904 12.837 7.348 1.00 96.06 95 LEU A O 1
ATOM 708 N N . ARG A 1 96 ? -7.980 10.649 7.869 1.00 95.69 96 ARG A N 1
ATOM 709 C CA . ARG A 1 96 ? -7.974 10.858 9.318 1.00 95.69 96 ARG A CA 1
ATOM 710 C C . ARG A 1 96 ? -6.613 11.362 9.797 1.00 95.69 96 ARG A C 1
ATOM 712 O O . ARG A 1 96 ? -6.574 12.353 10.518 1.00 95.69 96 ARG A O 1
ATOM 719 N N . ALA A 1 97 ? -5.523 10.730 9.369 1.00 96.44 97 ALA A N 1
ATOM 720 C CA . ALA A 1 97 ? -4.164 11.094 9.749 1.00 96.44 97 ALA A CA 1
ATOM 721 C C . ALA A 1 97 ? -3.821 12.526 9.319 1.00 96.44 97 ALA A C 1
ATOM 723 O O . ALA A 1 97 ? -3.289 13.290 10.109 1.00 96.44 97 ALA A O 1
ATOM 724 N N . VAL A 1 98 ? -4.213 12.965 8.120 1.00 96.50 98 VAL A N 1
ATOM 725 C CA . VAL A 1 98 ? -3.992 14.354 7.670 1.00 96.50 98 VAL A CA 1
ATOM 726 C C . VAL A 1 98 ? -4.630 15.392 8.608 1.00 96.50 98 VAL A C 1
ATOM 728 O O . VAL A 1 98 ? -4.114 16.505 8.726 1.00 96.50 98 VAL A O 1
ATOM 731 N N . ARG A 1 99 ? -5.719 15.034 9.299 1.00 97.38 99 ARG A N 1
ATOM 732 C CA . ARG A 1 99 ? -6.447 15.904 10.238 1.00 97.38 99 ARG A CA 1
ATOM 733 C C . ARG A 1 99 ? -5.952 15.809 11.685 1.00 97.38 99 ARG A C 1
ATOM 735 O O . ARG A 1 99 ? -6.358 16.633 12.499 1.00 97.38 99 ARG A O 1
ATOM 742 N N . ASP A 1 100 ? -5.092 14.846 12.002 1.00 97.31 100 ASP A N 1
ATOM 743 C CA . ASP A 1 100 ? -4.557 14.603 13.342 1.00 97.31 100 ASP A CA 1
ATOM 744 C C . ASP A 1 100 ? -3.019 14.543 13.287 1.00 97.31 100 ASP A C 1
ATOM 746 O O . ASP A 1 100 ? -2.460 13.555 12.801 1.00 97.31 100 ASP A O 1
ATOM 750 N N . PRO A 1 101 ? -2.307 15.574 13.787 1.00 96.81 101 PRO A N 1
ATOM 751 C CA . PRO A 1 101 ? -0.848 15.621 13.737 1.00 96.81 101 PRO A CA 1
ATOM 752 C C . PRO A 1 101 ? -0.162 14.386 14.327 1.00 96.81 101 PRO A C 1
ATOM 754 O O . PRO A 1 101 ? 0.832 13.933 13.770 1.00 96.81 101 PRO A O 1
ATOM 757 N N . HIS A 1 102 ? -0.704 13.799 15.398 1.00 95.69 102 HIS A N 1
ATOM 758 C CA . HIS A 1 102 ? -0.089 12.639 16.037 1.00 95.69 102 HIS A CA 1
ATOM 759 C C . HIS A 1 102 ? -0.165 11.397 15.142 1.00 95.69 102 HIS A C 1
ATOM 761 O O . HIS A 1 102 ? 0.829 10.695 14.953 1.00 95.69 102 HIS A O 1
ATOM 767 N N . LEU A 1 103 ? -1.331 11.146 14.540 1.00 95.62 103 LEU A N 1
ATOM 768 C CA . LEU A 1 103 ? -1.511 10.034 13.602 1.00 95.62 103 LEU A CA 1
ATOM 769 C C . LEU A 1 103 ? -0.720 10.250 12.310 1.00 95.62 103 LEU A C 1
ATOM 771 O O . LEU A 1 103 ? -0.186 9.292 11.749 1.00 95.62 103 LEU A O 1
ATOM 775 N N . ARG A 1 104 ? -0.620 11.501 11.845 1.00 96.50 104 ARG A N 1
ATOM 776 C CA . ARG A 1 104 ? 0.217 11.864 10.699 1.00 96.50 104 ARG A CA 1
ATOM 777 C C . ARG A 1 104 ? 1.671 11.493 10.943 1.00 96.50 104 ARG A C 1
ATOM 779 O O . ARG A 1 104 ? 2.258 10.828 10.095 1.00 96.50 104 ARG A O 1
ATOM 786 N N . ASP A 1 105 ? 2.225 11.878 12.087 1.00 96.50 105 ASP A N 1
ATOM 787 C CA . ASP A 1 105 ? 3.626 11.614 12.416 1.00 96.50 105 ASP A CA 1
ATOM 788 C C . ASP A 1 105 ? 3.888 10.101 12.509 1.00 96.50 105 ASP A C 1
ATOM 790 O O . ASP A 1 105 ? 4.855 9.599 11.936 1.00 96.50 105 ASP A O 1
ATOM 794 N N . GLN A 1 106 ? 2.970 9.346 13.123 1.00 94.81 106 GLN A N 1
ATOM 795 C CA . GLN A 1 106 ? 3.050 7.883 13.184 1.00 94.81 106 GLN A CA 1
ATOM 796 C C . GLN A 1 106 ? 3.010 7.204 11.806 1.00 94.81 106 GLN A C 1
ATOM 798 O O . GLN A 1 106 ? 3.697 6.200 11.600 1.00 94.81 106 GLN A O 1
ATOM 803 N N . LEU A 1 107 ? 2.184 7.709 10.884 1.00 93.44 107 LEU A N 1
ATOM 804 C CA . LEU A 1 107 ? 2.069 7.170 9.529 1.00 93.44 107 LEU A CA 1
ATOM 805 C C . LEU A 1 107 ? 3.289 7.534 8.673 1.00 93.44 107 LEU A C 1
ATOM 807 O O . LEU A 1 107 ? 3.774 6.693 7.917 1.00 93.44 107 LEU A O 1
ATOM 811 N N . VAL A 1 108 ? 3.801 8.762 8.808 1.00 92.44 108 VAL A N 1
ATOM 812 C CA . VAL A 1 108 ? 5.012 9.224 8.115 1.00 92.44 108 VAL A CA 1
ATOM 813 C C . VAL A 1 108 ? 6.220 8.398 8.538 1.00 92.44 108 VAL A C 1
ATOM 815 O O . VAL A 1 108 ? 6.949 7.929 7.666 1.00 92.44 108 VAL A O 1
ATOM 818 N N . GLU A 1 109 ? 6.410 8.168 9.839 1.00 92.75 109 GLU A N 1
ATOM 819 C CA . GLU A 1 109 ? 7.553 7.392 10.330 1.00 92.75 109 GLU A CA 1
ATOM 820 C C . GLU A 1 109 ? 7.530 5.953 9.803 1.00 92.75 109 GLU A C 1
ATOM 822 O O . GLU A 1 109 ? 8.527 5.465 9.277 1.00 92.75 109 GLU A O 1
ATOM 827 N N . ARG A 1 110 ? 6.367 5.295 9.837 1.00 91.00 110 ARG A N 1
ATOM 828 C CA . ARG A 1 110 ? 6.209 3.937 9.291 1.00 91.00 110 ARG A CA 1
ATOM 829 C C . ARG A 1 110 ? 6.418 3.873 7.788 1.00 91.00 110 ARG A C 1
ATOM 831 O O . ARG A 1 110 ? 7.115 2.990 7.295 1.00 91.00 110 ARG A O 1
ATOM 838 N N . SER A 1 111 ? 5.857 4.832 7.052 1.00 86.75 111 SER A N 1
ATOM 839 C CA . SER A 1 111 ? 6.071 4.924 5.609 1.00 86.75 111 SER A CA 1
ATOM 840 C C . SER A 1 111 ? 7.545 5.145 5.271 1.00 86.75 111 SER A C 1
ATOM 842 O O . SER A 1 111 ? 8.008 4.625 4.257 1.00 86.75 111 SER A O 1
ATOM 844 N N . ARG A 1 112 ? 8.277 5.910 6.092 1.00 85.88 112 ARG A N 1
ATOM 845 C CA . ARG A 1 112 ? 9.717 6.129 5.930 1.00 85.88 112 ARG A CA 1
ATOM 846 C C . ARG A 1 112 ? 10.495 4.846 6.195 1.00 85.88 112 ARG A C 1
ATOM 848 O O . ARG A 1 112 ? 11.254 4.433 5.330 1.00 85.88 112 ARG A O 1
ATOM 855 N N . ALA A 1 113 ? 10.240 4.187 7.324 1.00 86.75 113 ALA A N 1
ATOM 856 C CA . ALA A 1 113 ? 10.899 2.936 7.688 1.00 86.75 113 ALA A CA 1
ATOM 857 C C . ALA A 1 113 ? 10.711 1.851 6.616 1.00 86.75 113 ALA A C 1
ATOM 859 O O . ALA A 1 113 ? 11.670 1.189 6.225 1.00 86.75 113 ALA A O 1
ATOM 860 N N . ALA A 1 114 ? 9.497 1.710 6.081 1.00 83.06 114 ALA A N 1
ATOM 861 C CA . ALA A 1 114 ? 9.241 0.742 5.025 1.00 83.06 114 ALA A CA 1
ATOM 862 C C . ALA A 1 114 ? 9.892 1.113 3.683 1.00 83.06 114 ALA A C 1
ATOM 864 O O . ALA A 1 114 ? 10.367 0.234 2.965 1.00 83.06 114 ALA A O 1
ATOM 865 N N . ALA A 1 115 ? 9.937 2.404 3.336 1.00 80.25 115 ALA A N 1
ATOM 866 C CA . ALA A 1 115 ? 10.657 2.862 2.152 1.00 80.25 115 ALA A CA 1
ATOM 867 C C . ALA A 1 115 ? 12.164 2.589 2.278 1.00 80.25 115 ALA A C 1
ATOM 869 O O . ALA A 1 115 ? 12.765 2.088 1.331 1.00 80.25 115 ALA A O 1
ATOM 870 N N . ASP A 1 116 ? 12.753 2.849 3.448 1.00 83.25 116 ASP A N 1
ATOM 871 C CA . ASP A 1 116 ? 14.167 2.585 3.723 1.00 83.25 116 ASP A CA 1
ATOM 872 C C . ASP A 1 116 ? 14.483 1.083 3.595 1.00 83.25 116 ASP A C 1
ATOM 874 O O . ASP A 1 116 ? 15.464 0.708 2.952 1.00 83.25 116 ASP A O 1
ATOM 878 N N . GLN A 1 117 ? 13.617 0.211 4.124 1.00 80.19 117 GLN A N 1
ATOM 879 C CA . GLN A 1 117 ? 13.735 -1.241 3.948 1.00 80.19 117 GLN A CA 1
ATOM 880 C C . GLN A 1 117 ? 13.653 -1.651 2.473 1.00 80.19 117 GLN A C 1
ATOM 882 O O . GLN A 1 117 ? 14.504 -2.399 1.999 1.00 80.19 117 GLN A O 1
ATOM 887 N N . ALA A 1 118 ? 12.672 -1.143 1.723 1.00 77.06 118 ALA A N 1
ATOM 888 C CA . ALA A 1 118 ? 12.536 -1.455 0.301 1.00 77.06 118 ALA A CA 1
ATOM 889 C C . ALA A 1 118 ? 13.764 -1.001 -0.508 1.00 77.06 118 ALA A C 1
ATOM 891 O O . ALA A 1 118 ? 14.261 -1.756 -1.344 1.00 77.06 118 ALA A O 1
ATOM 892 N N . VAL A 1 119 ? 14.297 0.193 -0.222 1.00 80.38 119 VAL A N 1
ATOM 893 C CA . VAL A 1 119 ? 15.530 0.708 -0.838 1.00 80.38 119 VAL A CA 1
ATOM 894 C C . VAL A 1 119 ? 16.715 -0.206 -0.543 1.00 80.38 119 VAL A C 1
ATOM 896 O O . VAL A 1 119 ? 17.480 -0.493 -1.458 1.00 80.38 119 VAL A O 1
ATOM 899 N N . GLN A 1 120 ? 16.861 -0.705 0.689 1.00 81.00 120 GLN A N 1
ATOM 900 C CA . GLN A 1 120 ? 17.937 -1.643 1.024 1.00 81.00 120 GLN A CA 1
ATOM 901 C C . GLN A 1 120 ? 17.856 -2.936 0.213 1.00 81.00 120 GLN A C 1
ATOM 903 O O . GLN A 1 120 ? 18.884 -3.415 -0.261 1.00 81.00 120 GLN A O 1
ATOM 908 N N . VAL A 1 121 ? 16.655 -3.487 0.019 1.00 76.75 121 VAL A N 1
ATOM 909 C CA . VAL A 1 121 ? 16.491 -4.713 -0.771 1.00 76.75 121 VAL A CA 1
ATOM 910 C C . VAL A 1 121 ? 16.779 -4.457 -2.255 1.00 76.75 121 VAL A C 1
ATOM 912 O O . VAL A 1 121 ? 17.481 -5.243 -2.886 1.00 76.75 121 VAL A O 1
ATOM 915 N N . VAL A 1 122 ? 16.302 -3.342 -2.817 1.00 73.12 122 VAL A N 1
ATOM 916 C CA . VAL A 1 122 ? 16.574 -2.996 -4.224 1.00 73.12 122 VAL A CA 1
ATOM 917 C C . VAL A 1 122 ? 18.056 -2.690 -4.446 1.00 73.12 122 VAL A C 1
ATOM 919 O O . VAL A 1 122 ? 18.619 -3.164 -5.423 1.00 73.12 122 VAL A O 1
ATOM 922 N N . ALA A 1 123 ? 18.721 -1.982 -3.529 1.00 77.88 123 ALA A N 1
ATOM 923 C CA . ALA A 1 123 ? 20.154 -1.693 -3.625 1.00 77.88 123 ALA A CA 1
ATOM 924 C C . ALA A 1 123 ? 21.022 -2.965 -3.645 1.00 77.88 123 ALA A C 1
ATOM 926 O O . ALA A 1 123 ? 22.094 -2.972 -4.245 1.00 77.88 123 ALA A O 1
ATOM 927 N N . GLN A 1 124 ? 20.571 -4.050 -3.003 1.00 74.44 124 GLN A N 1
ATOM 928 C CA . GLN A 1 124 ? 21.240 -5.354 -3.082 1.00 74.44 124 GLN A CA 1
ATOM 929 C C . GLN A 1 124 ? 21.060 -6.027 -4.449 1.00 74.44 124 GLN A C 1
ATOM 931 O O . GLN A 1 124 ? 21.953 -6.752 -4.884 1.00 74.44 124 GLN A O 1
ATOM 936 N N . ALA A 1 125 ? 19.920 -5.808 -5.109 1.00 68.31 125 ALA A N 1
ATOM 937 C CA . ALA A 1 125 ? 19.622 -6.359 -6.428 1.00 68.31 125 ALA A CA 1
ATOM 938 C C . ALA A 1 125 ? 20.237 -5.532 -7.574 1.00 68.31 125 ALA A C 1
ATOM 940 O O . ALA A 1 125 ? 20.636 -6.106 -8.581 1.00 68.31 125 ALA A O 1
ATOM 941 N N . GLU A 1 126 ? 20.348 -4.210 -7.404 1.00 69.00 126 GLU A N 1
ATOM 942 C CA . GLU A 1 126 ? 20.782 -3.245 -8.425 1.00 69.00 126 GLU A CA 1
ATOM 943 C C . GLU A 1 126 ? 21.874 -2.301 -7.874 1.00 69.00 126 GLU A C 1
ATOM 945 O O . GLU A 1 126 ? 21.582 -1.177 -7.451 1.00 69.00 126 GLU A O 1
ATOM 950 N N . PRO A 1 127 ? 23.156 -2.722 -7.872 1.00 71.12 127 PRO A N 1
ATOM 951 C CA . PRO A 1 127 ? 24.250 -1.977 -7.234 1.00 71.12 127 PRO A CA 1
ATOM 952 C C . PRO A 1 127 ? 24.637 -0.668 -7.937 1.00 71.12 127 PRO A C 1
ATOM 954 O O . PRO A 1 127 ? 25.441 0.098 -7.410 1.00 71.12 127 PRO A O 1
ATOM 957 N N . THR A 1 128 ? 24.133 -0.437 -9.150 1.00 71.44 128 THR A N 1
ATOM 958 C CA . THR A 1 128 ? 24.492 0.696 -10.020 1.00 71.44 128 THR A CA 1
ATOM 959 C C . THR A 1 128 ? 23.751 1.988 -9.673 1.00 71.44 128 THR A C 1
ATOM 961 O O . THR A 1 128 ? 24.148 3.055 -10.134 1.00 71.44 128 THR A O 1
ATOM 964 N N . LEU A 1 129 ? 22.689 1.920 -8.864 1.00 68.31 129 LEU A N 1
ATOM 965 C CA . LEU A 1 129 ? 21.914 3.087 -8.445 1.00 68.31 129 LEU A CA 1
ATOM 966 C C . LEU A 1 129 ? 22.384 3.590 -7.074 1.00 68.31 129 LEU A C 1
ATOM 968 O O . LEU A 1 129 ? 22.459 2.829 -6.108 1.00 68.31 129 LEU A O 1
ATOM 972 N N . SER A 1 130 ? 22.647 4.895 -6.951 1.00 72.69 130 SER A N 1
ATOM 973 C CA . SER A 1 130 ? 23.000 5.485 -5.654 1.00 72.69 130 SER A CA 1
ATOM 974 C C . SER A 1 130 ? 21.806 5.466 -4.683 1.00 72.69 130 SER A C 1
ATOM 976 O O . SER A 1 130 ? 20.641 5.607 -5.072 1.00 72.69 130 SER A O 1
ATOM 978 N N . GLY A 1 131 ? 22.075 5.357 -3.376 1.00 72.00 131 GLY A N 1
ATOM 979 C CA . GLY A 1 131 ? 21.023 5.275 -2.349 1.00 72.00 131 GLY A CA 1
ATOM 980 C C . GLY A 1 131 ? 20.054 6.470 -2.334 1.00 72.00 131 GLY A C 1
ATOM 981 O O . GLY A 1 131 ? 18.864 6.305 -2.053 1.00 72.00 131 GLY A O 1
ATOM 982 N N . HIS A 1 132 ? 20.521 7.674 -2.688 1.00 72.94 132 HIS A N 1
ATOM 983 C CA . HIS A 1 132 ? 19.658 8.858 -2.766 1.00 72.94 132 HIS A CA 1
ATOM 984 C C . HIS A 1 132 ? 18.710 8.800 -3.977 1.00 72.94 132 HIS A C 1
ATOM 986 O O . HIS A 1 132 ? 17.532 9.145 -3.851 1.00 72.94 132 HIS A O 1
ATOM 992 N N . GLN A 1 133 ? 19.190 8.336 -5.137 1.00 74.50 133 GLN A N 1
ATOM 993 C CA . GLN A 1 133 ? 18.354 8.131 -6.326 1.00 74.50 133 GLN A CA 1
ATOM 994 C C . GLN A 1 133 ? 17.281 7.069 -6.057 1.00 74.50 133 GLN A C 1
ATOM 996 O O . GLN A 1 133 ? 16.099 7.323 -6.294 1.00 74.50 133 GLN A O 1
ATOM 1001 N N . LEU A 1 134 ? 17.665 5.934 -5.461 1.00 75.31 134 LEU A N 1
ATOM 1002 C CA . LEU A 1 134 ? 16.736 4.866 -5.077 1.00 75.31 134 LEU A CA 1
ATOM 1003 C C . LEU A 1 134 ? 15.642 5.360 -4.128 1.00 75.31 134 LEU A C 1
ATOM 1005 O O . LEU A 1 134 ? 14.471 5.035 -4.306 1.00 75.31 134 LEU A O 1
ATOM 1009 N N . THR A 1 135 ? 15.999 6.203 -3.159 1.00 78.00 135 THR A N 1
ATOM 1010 C CA . THR A 1 135 ? 15.029 6.781 -2.219 1.00 78.00 135 THR A CA 1
ATOM 1011 C C . THR A 1 135 ? 14.015 7.685 -2.924 1.00 78.00 135 THR A C 1
ATOM 1013 O O . THR A 1 135 ? 12.819 7.638 -2.624 1.00 78.00 135 THR A O 1
ATOM 1016 N N . GLY A 1 136 ? 14.469 8.517 -3.866 1.00 79.81 136 GLY A N 1
ATOM 1017 C CA . GLY A 1 136 ? 13.590 9.373 -4.665 1.00 79.81 136 GLY A CA 1
ATOM 1018 C C . GLY A 1 136 ? 12.634 8.563 -5.545 1.00 79.81 136 GLY A C 1
ATOM 1019 O O . GLY A 1 136 ? 11.424 8.797 -5.519 1.00 79.81 136 GLY A O 1
ATOM 1020 N N . LEU A 1 137 ? 13.164 7.567 -6.258 1.00 78.69 137 LEU A N 1
ATOM 1021 C CA . LEU A 1 137 ? 12.388 6.664 -7.109 1.00 78.69 137 LEU A CA 1
ATOM 1022 C C . LEU A 1 137 ? 11.363 5.856 -6.311 1.00 78.69 137 LEU A C 1
ATOM 1024 O O . LEU A 1 137 ? 10.206 5.780 -6.717 1.00 78.69 137 LEU A O 1
ATOM 1028 N N . ALA A 1 138 ? 11.747 5.317 -5.152 1.00 78.12 138 ALA A N 1
ATOM 1029 C CA . ALA A 1 138 ? 10.842 4.574 -4.280 1.00 78.12 138 ALA A CA 1
ATOM 1030 C C . ALA A 1 138 ? 9.661 5.443 -3.819 1.00 78.12 138 ALA A C 1
ATOM 1032 O O . ALA A 1 138 ? 8.511 5.005 -3.854 1.00 78.12 138 ALA A O 1
ATOM 1033 N N . LYS A 1 139 ? 9.916 6.707 -3.452 1.00 79.81 139 LYS A N 1
ATOM 1034 C CA . LYS A 1 139 ? 8.852 7.652 -3.075 1.00 79.81 139 LYS A CA 1
ATOM 1035 C C . LYS A 1 139 ? 7.904 7.948 -4.236 1.00 79.81 139 LYS A C 1
ATOM 1037 O O . LYS A 1 139 ? 6.690 7.922 -4.038 1.00 79.81 139 LYS A O 1
ATOM 1042 N N . LEU A 1 140 ? 8.435 8.206 -5.433 1.00 84.31 140 LEU A N 1
ATOM 1043 C CA . LEU A 1 140 ? 7.617 8.436 -6.629 1.00 84.31 140 LEU A CA 1
ATOM 1044 C C . LEU A 1 140 ? 6.797 7.197 -6.990 1.00 84.31 140 LEU A C 1
ATOM 1046 O O . LEU A 1 140 ? 5.603 7.313 -7.247 1.00 84.31 140 LEU A O 1
ATOM 1050 N N . PHE A 1 141 ? 7.400 6.012 -6.919 1.00 83.19 141 PHE A N 1
ATOM 1051 C CA . PHE A 1 141 ? 6.724 4.741 -7.150 1.00 83.19 141 PHE A CA 1
ATOM 1052 C C . PHE A 1 141 ? 5.551 4.530 -6.183 1.00 83.19 141 PHE A C 1
ATOM 1054 O O . PHE A 1 141 ? 4.445 4.199 -6.613 1.00 83.19 141 PHE A O 1
ATOM 1061 N N . VAL A 1 142 ? 5.750 4.770 -4.882 1.00 83.06 142 VAL A N 1
ATOM 1062 C CA . VAL A 1 142 ? 4.682 4.673 -3.871 1.00 83.06 142 VAL A CA 1
ATOM 1063 C C . VAL A 1 142 ? 3.575 5.699 -4.131 1.00 83.06 142 VAL A C 1
ATOM 1065 O O . VAL A 1 142 ? 2.392 5.349 -4.080 1.00 83.06 142 VAL A O 1
ATOM 1068 N N . ALA A 1 143 ? 3.932 6.947 -4.448 1.00 87.69 143 ALA A N 1
ATOM 1069 C CA . ALA A 1 143 ? 2.966 8.002 -4.752 1.00 87.69 143 ALA A CA 1
ATOM 1070 C C . ALA A 1 143 ? 2.129 7.663 -5.997 1.00 87.69 143 ALA A C 1
ATOM 1072 O O . ALA A 1 143 ? 0.901 7.747 -5.960 1.00 87.69 143 ALA A O 1
ATOM 1073 N N . MET A 1 144 ? 2.780 7.199 -7.065 1.00 89.50 144 MET A N 1
ATOM 1074 C CA . MET A 1 144 ? 2.123 6.738 -8.286 1.00 89.50 144 MET A CA 1
ATOM 1075 C C . MET A 1 144 ? 1.210 5.544 -8.018 1.00 89.50 144 MET A C 1
ATOM 1077 O O . MET A 1 144 ? 0.053 5.581 -8.414 1.00 89.50 144 MET A O 1
ATOM 1081 N N . THR A 1 145 ? 1.680 4.527 -7.289 1.00 88.88 145 THR A N 1
ATOM 1082 C CA . THR A 1 145 ? 0.862 3.359 -6.905 1.00 88.88 145 THR A CA 1
ATOM 1083 C C . THR A 1 145 ? -0.391 3.788 -6.146 1.00 88.88 145 THR A C 1
ATOM 1085 O O . THR A 1 145 ? -1.470 3.247 -6.362 1.00 88.88 145 THR A O 1
ATOM 1088 N N . THR A 1 146 ? -0.261 4.777 -5.258 1.00 90.31 146 THR A N 1
ATOM 1089 C CA . THR A 1 146 ? -1.382 5.324 -4.485 1.00 90.31 146 THR A CA 1
ATOM 1090 C C . THR A 1 146 ? -2.399 6.008 -5.402 1.00 90.31 146 THR A C 1
ATOM 1092 O O . THR A 1 146 ? -3.587 5.720 -5.289 1.00 90.31 146 THR A O 1
ATOM 1095 N N . GLY A 1 147 ? -1.948 6.848 -6.341 1.00 93.25 147 GLY A N 1
ATOM 1096 C CA . GLY A 1 147 ? -2.820 7.503 -7.325 1.00 93.25 147 GLY A CA 1
ATOM 1097 C C . GLY A 1 147 ? -3.484 6.519 -8.294 1.00 93.25 147 GLY A C 1
ATOM 1098 O O . GLY A 1 147 ? -4.694 6.569 -8.479 1.00 93.25 147 GLY A O 1
ATOM 1099 N N . ILE A 1 148 ? -2.723 5.564 -8.836 1.00 94.50 148 ILE A N 1
ATOM 1100 C CA . ILE A 1 148 ? -3.246 4.498 -9.707 1.00 94.50 148 ILE A CA 1
ATOM 1101 C C . ILE A 1 148 ? -4.290 3.672 -8.957 1.00 94.50 148 ILE A C 1
ATOM 1103 O O . ILE A 1 148 ? -5.340 3.373 -9.512 1.00 94.50 148 ILE A O 1
ATOM 1107 N N . ALA A 1 149 ? -4.049 3.347 -7.683 1.00 94.56 149 ALA A N 1
ATOM 1108 C CA . ALA A 1 149 ? -5.030 2.638 -6.874 1.00 94.56 149 ALA A CA 1
ATOM 1109 C C . ALA A 1 149 ? -6.322 3.443 -6.679 1.00 94.56 149 ALA A C 1
ATOM 1111 O O . ALA A 1 149 ? -7.390 2.844 -6.667 1.00 94.56 149 ALA A O 1
ATOM 1112 N N . MET A 1 150 ? -6.262 4.772 -6.540 1.00 94.19 150 MET A N 1
ATOM 1113 C CA . MET A 1 150 ? -7.479 5.592 -6.461 1.00 94.19 150 MET A CA 1
ATOM 1114 C C . MET A 1 150 ? -8.315 5.482 -7.741 1.00 94.19 150 MET A C 1
ATOM 1116 O O . MET A 1 150 ? -9.522 5.258 -7.648 1.00 94.19 150 MET A O 1
ATOM 1120 N N . GLU A 1 151 ? -7.676 5.575 -8.909 1.00 94.56 151 GLU A N 1
ATOM 1121 C CA . GLU A 1 151 ? -8.353 5.460 -10.207 1.00 94.56 151 GLU A CA 1
ATOM 1122 C C . GLU A 1 151 ? -8.881 4.039 -10.455 1.00 94.56 151 GLU A C 1
ATOM 1124 O O . GLU A 1 151 ? -10.066 3.857 -10.716 1.00 94.56 151 GLU A O 1
ATOM 1129 N N . GLU A 1 152 ? -8.051 3.008 -10.279 1.00 94.62 152 GLU A N 1
ATOM 1130 C CA . GLU A 1 152 ? -8.419 1.607 -10.544 1.00 94.62 152 GLU A CA 1
ATOM 1131 C C . GLU A 1 152 ? -9.481 1.059 -9.580 1.00 94.62 152 GLU A C 1
ATOM 1133 O O . GLU A 1 152 ? -10.246 0.160 -9.925 1.00 94.62 152 GLU A O 1
ATOM 1138 N N . ILE A 1 153 ? -9.557 1.580 -8.353 1.00 91.88 153 ILE A N 1
ATOM 1139 C CA . ILE A 1 153 ? -10.603 1.188 -7.398 1.00 91.88 153 ILE A CA 1
ATOM 1140 C C . ILE A 1 153 ? -11.938 1.852 -7.730 1.00 91.88 153 ILE A C 1
ATOM 1142 O O . ILE A 1 153 ? -12.988 1.250 -7.469 1.00 91.88 153 ILE A O 1
ATOM 1146 N N . LEU A 1 154 ? -11.894 3.074 -8.269 1.00 90.94 154 LEU A N 1
ATOM 1147 C CA . LEU A 1 154 ? -13.063 3.822 -8.717 1.00 90.94 154 LEU A CA 1
ATOM 1148 C C . LEU A 1 154 ? -13.606 3.260 -10.037 1.00 90.94 154 LEU A C 1
ATOM 1150 O O . LEU A 1 154 ? -14.808 3.022 -10.153 1.00 90.94 154 LEU A O 1
ATOM 1154 N N . GLN A 1 155 ? -12.721 3.007 -10.999 1.00 91.44 155 GLN A N 1
ATOM 1155 C CA . GLN A 1 155 ? -13.021 2.453 -12.312 1.00 91.44 155 GLN A CA 1
ATOM 1156 C C . GLN A 1 155 ? -11.959 1.402 -12.692 1.00 91.44 155 GLN A C 1
ATOM 1158 O O . GLN A 1 155 ? -10.924 1.747 -13.264 1.00 91.44 155 GLN A O 1
ATOM 1163 N N . PRO A 1 156 ? -12.215 0.111 -12.412 1.00 90.06 156 PRO A N 1
ATOM 1164 C CA . PRO A 1 156 ? -11.288 -0.960 -12.766 1.00 90.06 156 PRO A CA 1
ATOM 1165 C C . PRO A 1 156 ? -11.014 -1.025 -14.272 1.00 90.06 156 PRO A C 1
ATOM 1167 O O . PRO A 1 156 ? -11.947 -0.981 -15.079 1.00 90.06 156 PRO A O 1
ATOM 1170 N N . GLY A 1 157 ? -9.741 -1.175 -14.643 1.00 89.50 157 GLY A N 1
ATOM 1171 C CA . GLY A 1 157 ? -9.296 -1.246 -16.036 1.00 89.50 157 GLY A CA 1
ATOM 1172 C C . GLY A 1 157 ? -9.236 0.108 -16.749 1.00 89.50 157 GLY A C 1
ATOM 1173 O O . GLY A 1 157 ? -9.202 0.140 -17.979 1.00 89.50 157 GLY A O 1
ATOM 1174 N N . GLY A 1 158 ? -9.249 1.217 -16.002 1.00 89.44 158 GLY A N 1
ATOM 1175 C CA . GLY A 1 158 ? -9.079 2.565 -16.545 1.00 89.44 158 GLY A CA 1
ATOM 1176 C C . GLY A 1 158 ? -7.639 2.860 -16.975 1.00 89.44 158 GLY A C 1
ATOM 1177 O O . GLY A 1 158 ? -7.419 3.639 -17.901 1.00 89.44 158 GLY A O 1
ATOM 1178 N N . ILE A 1 159 ? -6.660 2.211 -16.343 1.00 92.62 159 ILE A N 1
ATOM 1179 C CA . ILE A 1 159 ? -5.234 2.336 -16.632 1.00 92.62 159 ILE A CA 1
ATOM 1180 C C . ILE A 1 159 ? -4.763 1.121 -17.430 1.00 92.62 159 ILE A C 1
ATOM 1182 O O . ILE A 1 159 ? -4.760 -0.014 -16.951 1.00 92.62 159 ILE A O 1
ATOM 1186 N N . ALA A 1 160 ? -4.303 1.357 -18.659 1.00 93.19 160 ALA A N 1
ATOM 1187 C CA . ALA A 1 160 ? -3.712 0.302 -19.467 1.00 93.19 160 ALA A CA 1
ATOM 1188 C C . ALA A 1 160 ? -2.329 -0.088 -18.922 1.00 93.19 160 ALA A C 1
ATOM 1190 O O . ALA A 1 160 ? -1.470 0.763 -18.687 1.00 93.19 160 ALA A O 1
ATOM 1191 N N . VAL A 1 161 ? -2.068 -1.394 -18.801 1.00 93.06 161 VAL A N 1
ATOM 1192 C CA . VAL A 1 161 ? -0.765 -1.909 -18.338 1.00 93.06 161 VAL A CA 1
ATOM 1193 C C . VAL A 1 161 ? 0.405 -1.403 -19.190 1.00 93.06 161 VAL A C 1
ATOM 1195 O O . VAL A 1 161 ? 1.463 -1.093 -18.653 1.00 93.06 161 VAL A O 1
ATOM 1198 N N . ALA A 1 162 ? 0.193 -1.235 -20.499 1.00 93.56 162 ALA A N 1
ATOM 1199 C CA . ALA A 1 162 ? 1.198 -0.707 -21.419 1.00 93.56 162 ALA A CA 1
ATOM 1200 C C . ALA A 1 162 ? 1.550 0.767 -21.140 1.00 93.56 162 ALA A C 1
ATOM 1202 O O . ALA A 1 162 ? 2.672 1.198 -21.401 1.00 93.56 162 ALA A O 1
ATOM 1203 N N . ASP A 1 163 ? 0.617 1.557 -20.602 1.00 94.06 163 ASP A N 1
ATOM 1204 C CA . ASP A 1 163 ? 0.875 2.953 -20.229 1.00 94.06 163 ASP A CA 1
ATOM 1205 C C . ASP A 1 163 ? 1.723 3.014 -18.962 1.00 94.06 163 ASP A C 1
ATOM 1207 O O . ASP A 1 163 ? 2.691 3.774 -18.891 1.00 94.06 163 ASP A O 1
ATOM 1211 N N . LEU A 1 164 ? 1.408 2.147 -17.996 1.00 92.69 164 LEU A N 1
ATOM 1212 C CA . LEU A 1 164 ? 2.192 1.990 -16.777 1.00 92.69 164 LEU A CA 1
ATOM 1213 C C . LEU A 1 164 ? 3.610 1.487 -17.078 1.00 92.69 164 LEU A C 1
ATOM 1215 O O . LEU A 1 164 ? 4.572 1.999 -16.513 1.00 92.69 164 LEU A O 1
ATOM 1219 N N . GLU A 1 165 ? 3.757 0.522 -17.985 1.00 93.31 165 GLU A N 1
ATOM 1220 C CA . GLU A 1 165 ? 5.059 0.006 -18.424 1.00 93.31 165 GLU A CA 1
ATOM 1221 C C . GLU A 1 165 ? 5.917 1.100 -19.062 1.00 93.31 165 GLU A C 1
ATOM 1223 O O . GLU A 1 165 ? 7.080 1.278 -18.686 1.00 93.31 165 GLU A O 1
ATOM 1228 N N . ARG A 1 166 ? 5.337 1.903 -19.964 1.00 93.12 166 ARG A N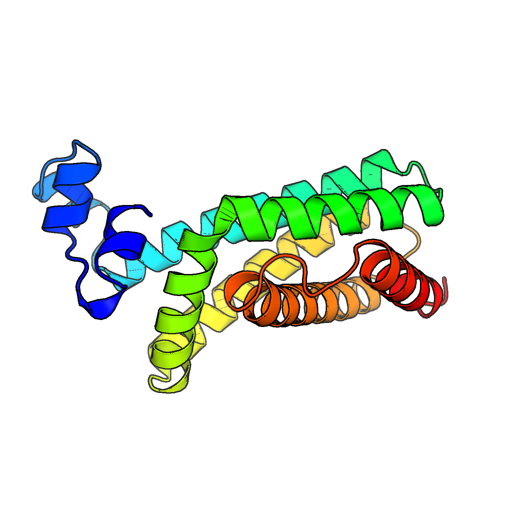 1
ATOM 1229 C CA . ARG A 1 166 ? 6.028 3.052 -20.569 1.00 93.12 166 ARG A CA 1
ATOM 1230 C C . ARG A 1 166 ? 6.460 4.076 -19.523 1.00 93.12 166 ARG A C 1
ATOM 1232 O O . ARG A 1 166 ? 7.588 4.564 -19.586 1.00 93.12 166 ARG A O 1
ATOM 1239 N N . LEU A 1 167 ? 5.594 4.379 -18.557 1.00 91.19 167 LEU A N 1
ATOM 1240 C CA . LEU A 1 167 ? 5.890 5.323 -17.482 1.00 91.19 167 LEU A CA 1
ATOM 1241 C C . LEU A 1 167 ? 7.030 4.831 -16.580 1.00 91.19 167 LEU A C 1
ATOM 1243 O O . LEU A 1 167 ? 7.957 5.591 -16.308 1.00 91.19 167 LEU A O 1
ATOM 1247 N N . LEU A 1 168 ? 6.995 3.567 -16.148 1.00 88.81 168 LEU A N 1
ATOM 1248 C CA . LEU A 1 168 ? 8.056 2.988 -15.319 1.00 88.81 168 LEU A CA 1
ATOM 1249 C C . LEU A 1 168 ? 9.383 2.883 -16.077 1.00 88.81 168 LEU A C 1
ATOM 1251 O O . LEU A 1 168 ? 10.433 3.167 -15.507 1.00 88.81 168 LEU A O 1
ATOM 1255 N N . THR A 1 169 ? 9.338 2.549 -17.368 1.00 89.44 169 THR A N 1
ATOM 1256 C CA . THR A 1 169 ? 10.528 2.532 -18.232 1.00 89.44 169 THR A CA 1
ATOM 1257 C C . THR A 1 169 ? 11.156 3.918 -18.325 1.00 89.44 169 THR A C 1
ATOM 1259 O O . THR A 1 169 ? 12.360 4.057 -18.125 1.00 89.44 169 THR A O 1
ATOM 1262 N N . ALA A 1 170 ? 10.350 4.955 -18.568 1.00 88.56 170 ALA A N 1
ATOM 1263 C CA . ALA A 1 170 ? 10.834 6.332 -18.614 1.00 88.56 170 ALA A CA 1
ATOM 1264 C C . ALA A 1 170 ? 11.402 6.789 -17.262 1.00 88.56 170 ALA A C 1
ATOM 1266 O O . ALA A 1 170 ? 12.444 7.439 -17.228 1.00 88.56 170 ALA A O 1
ATOM 1267 N N . LEU A 1 171 ? 10.746 6.426 -16.154 1.00 83.81 171 LEU A N 1
ATOM 1268 C CA . LEU A 1 171 ? 11.186 6.765 -14.802 1.00 83.81 171 LEU A CA 1
ATOM 1269 C C . LEU A 1 171 ? 12.552 6.144 -14.477 1.00 83.81 171 LEU A C 1
ATOM 1271 O O . LEU A 1 171 ? 13.430 6.843 -13.983 1.00 83.81 171 LEU A O 1
ATOM 1275 N N . LEU A 1 172 ? 12.747 4.859 -14.784 1.00 78.81 172 LEU A N 1
ATOM 1276 C CA . LEU A 1 172 ? 14.023 4.178 -14.560 1.00 78.81 172 LEU A CA 1
ATOM 1277 C C . LEU A 1 172 ? 15.119 4.710 -15.494 1.00 78.81 172 LEU A C 1
ATOM 1279 O O . LEU A 1 172 ? 16.213 5.010 -15.024 1.00 78.81 172 LEU A O 1
ATOM 1283 N N . ALA A 1 173 ? 14.814 4.920 -16.779 1.00 80.88 173 ALA A N 1
ATOM 1284 C CA . ALA A 1 173 ? 15.767 5.435 -17.766 1.00 80.88 173 ALA A CA 1
ATOM 1285 C C . ALA A 1 173 ? 16.199 6.893 -17.516 1.00 80.88 173 ALA A C 1
ATOM 1287 O O . ALA A 1 173 ? 17.291 7.288 -17.916 1.00 80.88 173 ALA A O 1
ATOM 1288 N N . ALA A 1 174 ? 15.364 7.701 -16.852 1.00 75.00 174 ALA A N 1
ATOM 1289 C CA . ALA A 1 174 ? 15.688 9.079 -16.477 1.00 75.00 174 ALA A CA 1
ATOM 1290 C C . ALA A 1 174 ? 16.682 9.179 -15.305 1.00 75.00 174 ALA A C 1
ATOM 1292 O O . ALA A 1 174 ? 17.087 10.284 -14.940 1.00 75.00 174 ALA A O 1
ATOM 1293 N N . THR A 1 175 ? 17.076 8.047 -14.718 1.00 66.94 175 THR A N 1
ATOM 1294 C CA . THR A 1 175 ? 18.046 7.976 -13.625 1.00 66.94 175 THR A CA 1
ATOM 1295 C C . THR A 1 175 ? 19.419 7.674 -14.225 1.00 66.94 175 THR A C 1
ATOM 1297 O O . THR A 1 175 ? 19.677 6.521 -14.567 1.00 66.94 175 THR A O 1
ATOM 1300 N N . PRO A 1 176 ? 20.301 8.671 -14.431 1.00 55.34 176 PRO A N 1
ATOM 1301 C CA . PRO A 1 176 ? 21.630 8.389 -14.955 1.00 55.34 176 PRO A CA 1
ATOM 1302 C C . PRO A 1 176 ? 22.384 7.492 -13.968 1.00 55.34 176 PRO A C 1
ATOM 1304 O O . PRO A 1 176 ? 22.414 7.783 -12.768 1.00 55.34 176 PRO A O 1
ATOM 1307 N N . ALA A 1 177 ? 22.972 6.411 -14.486 1.00 54.31 177 ALA A N 1
ATOM 1308 C CA . ALA A 1 177 ? 24.031 5.698 -13.787 1.00 54.31 177 ALA A CA 1
ATOM 1309 C C . ALA A 1 177 ? 25.203 6.675 -13.603 1.00 54.31 177 ALA A C 1
ATOM 1311 O O . ALA A 1 177 ? 25.573 7.357 -14.563 1.00 54.31 177 ALA A O 1
ATOM 1312 N N . GLU A 1 178 ? 25.713 6.796 -12.376 1.00 52.59 178 GLU A N 1
ATOM 1313 C CA . GLU A 1 178 ? 26.963 7.526 -12.119 1.00 52.59 178 GLU A CA 1
ATOM 1314 C C . GLU A 1 178 ? 28.166 6.806 -12.741 1.00 52.59 178 GLU A C 1
ATOM 1316 O O . GLU A 1 178 ? 28.198 5.552 -12.713 1.00 52.59 178 GLU A O 1
#

Foldseek 3Di:
DVQCLVLPLVGRDLCVVCVVVVHDSVVSCVVDVDSLRVVLV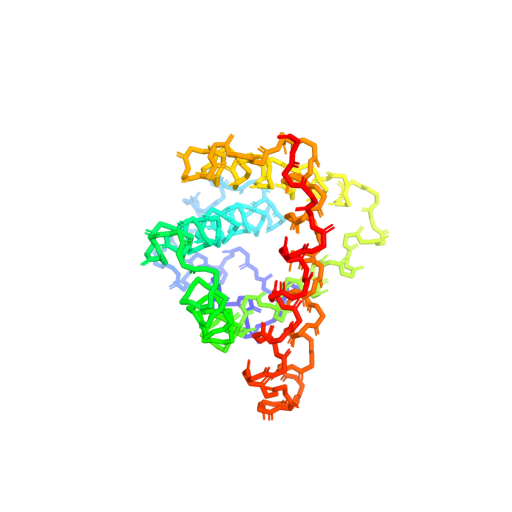VVLVVLLVVLVQLLVLLLVCVPPLLSSLLSVLVSLLVCLVVCVSVLRNVVVQVVVLVVPVVSVVSVVVSVLVSLLVSLVSNCVSPVQADSVLSSVLSVVVVVVSSVVSVVCSVPNPPDDSVNSSVVSSCSVVVRDRD

Radius of gyration: 17.79 Å; chains: 1; bounding box: 44×32×48 Å